Protein 4R22 (pdb70)

Nearest PDB structures (foldseek):
  4r24-assembly1_B  TM=1.003E+00  e=8.054E-14  Priestia megat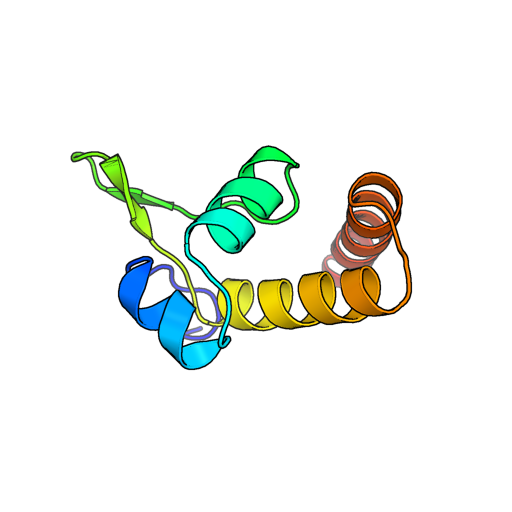erium WSH-002
  4r4e-assembly1_B  TM=9.528E-01  e=1.980E-07  Bacillus subtilis subsp. subtilis str. 168
  7tea-assembly2_C  TM=9.691E-01  e=3.901E-07  Staphylococcus aureus
  4r4e-assembly1_A  TM=8.904E-01  e=8.801E-07  Bacillus subtilis subsp. subti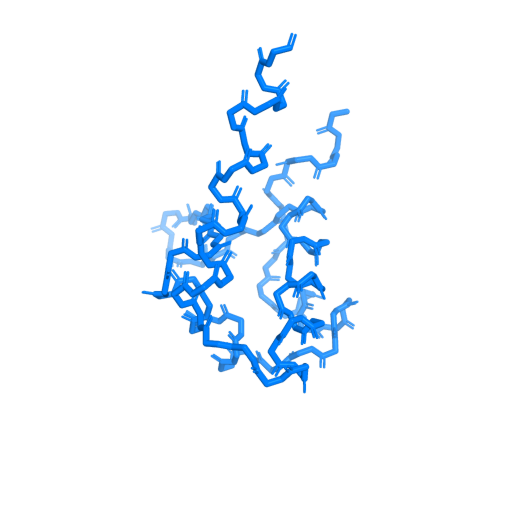lis str. 168
  2zhg-assembly1_A-2  TM=9.155E-01  e=2.628E-03  Escherichia coli K-12

B-factor: mean 59.4, std 15.91, range [23.06, 118.8]

Structure (mmCIF, N/CA/C/O backbone):
data_4R22
#
_entry.id   4R22
#
_cell.length_a   66.440
_cell.length_b   46.390
_cell.length_c   42.460
_cell.angle_alpha   90.000
_cell.angle_beta   90.000
_cell.angle_gamma   90.000
#
_symmetry.space_group_name_H-M   'P 21 21 2'
#
loop_
_entity.id
_entity.type
_entity.pdbx_description
1 polymer 'HTH-type transcriptional regulator TnrA'
2 polymer "DNA (5'-D(*CP*GP*TP*GP*TP*AP*AP*GP*GP*AP*AP*TP*TP*CP*TP*GP*AP*CP*AP*CP*G)-3')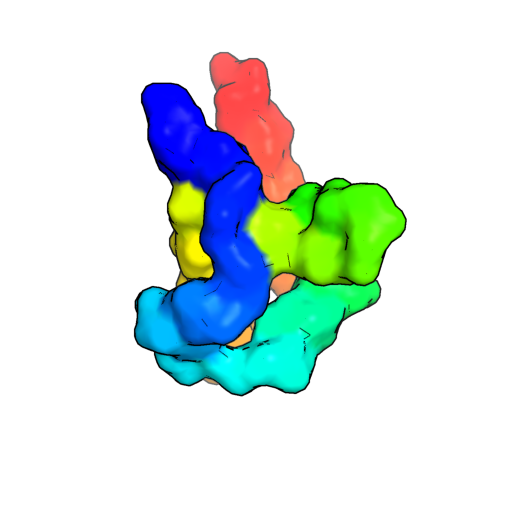"
#
loop_
_atom_site.group_PDB
_atom_site.id
_atom_site.type_symbol
_atom_site.label_atom_id
_atom_site.label_alt_id
_atom_site.label_comp_id
_atom_site.label_asym_id
_atom_site.label_entity_id
_atom_site.label_seq_id
_atom_site.pdbx_PDB_ins_code
_atom_site.Cartn_x
_atom_site.Cartn_y
_atom_site.Cartn_z
_atom_site.occupancy
_atom_site.B_iso_or_equiv
_atom_site.auth_seq_id
_atom_site.auth_comp_id
_atom_site.auth_asym_id
_atom_site.auth_atom_id
_atom_site.pdbx_PDB_model_num
ATOM 1 N N . SER A 1 1 ? 3.948 25.863 2.301 1.00 79.09 7 SER B N 1
ATOM 2 C CA . SER A 1 1 ? 5.095 25.751 3.260 1.00 79.48 7 SER B CA 1
ATOM 3 C C . SER A 1 1 ? 4.621 25.356 4.664 1.00 79.26 7 SER B C 1
ATOM 4 O O . SER A 1 1 ? 5.431 25.212 5.581 1.00 78.25 7 SER B O 1
ATOM 7 N N . TYR A 1 2 ? 3.308 25.204 4.818 1.00 73.93 8 TYR B N 1
ATOM 8 C CA . TYR A 1 2 ? 2.689 24.830 6.083 1.00 68.14 8 TYR B CA 1
ATOM 9 C C . TYR A 1 2 ? 3.120 23.452 6.523 1.00 67.94 8 TYR B C 1
ATOM 10 O O . TYR A 1 2 ? 3.240 23.173 7.710 1.00 74.84 8 TYR B O 1
ATOM 19 N N . ARG A 1 3 ? 3.328 22.584 5.545 1.00 67.59 9 ARG B N 1
ATOM 20 C CA . ARG A 1 3 ? 3.704 21.201 5.795 1.00 68.36 9 ARG B CA 1
ATOM 21 C C . ARG A 1 3 ? 4.881 20.956 6.719 1.00 66.52 9 ARG B C 1
ATOM 22 O O . ARG A 1 3 ? 4.928 19.935 7.403 1.00 64.44 9 ARG B O 1
ATOM 30 N N . ASP A 1 4 ? 5.823 21.886 6.751 1.00 61.19 10 ASP B N 1
ATOM 31 C CA . ASP A 1 4 ? 7.017 21.682 7.543 1.00 59.41 10 ASP B CA 1
ATOM 32 C C . ASP A 1 4 ? 7.198 22.600 8.737 1.00 62.08 10 ASP B C 1
ATOM 33 O O . ASP A 1 4 ? 8.126 22.425 9.524 1.00 64.36 10 ASP B O 1
ATOM 38 N N . LYS A 1 5 ? 6.308 23.577 8.862 1.00 62.95 11 LYS B N 1
ATOM 39 C CA . LYS A 1 5 ? 6.332 24.534 9.961 1.00 58.66 11 LYS B CA 1
ATOM 40 C C . LYS A 1 5 ? 6.022 23.772 11.272 1.00 57.41 11 LYS B C 1
ATOM 41 O O . LYS A 1 5 ? 4.998 23.085 11.359 1.00 54.73 11 LYS B O 1
ATOM 47 N N . LYS A 1 6 ? 6.920 23.872 12.262 1.00 52.49 12 LYS B N 1
ATOM 48 C CA . LYS A 1 6 ? 6.762 23.211 13.577 1.00 56.00 12 LYS B CA 1
ATOM 49 C C . LYS A 1 6 ? 5.797 24.050 14.405 1.00 51.93 12 LYS B C 1
ATOM 50 O O . LYS A 1 6 ? 6.139 25.144 14.848 1.00 46.11 12 LYS B O 1
ATOM 56 N N . VAL A 1 7 ? 4.602 23.550 14.656 1.00 53.45 13 VAL B N 1
ATOM 57 C CA . VAL A 1 7 ? 3.676 24.375 15.398 1.00 48.17 13 VAL B CA 1
ATOM 58 C C . VAL A 1 7 ? 2.801 23.635 16.387 1.00 46.29 13 VAL B C 1
ATOM 59 O O . VAL A 1 7 ? 2.209 24.229 17.220 1.00 45.79 13 VAL B O 1
ATOM 63 N N . MET A 1 8 ? 2.741 22.320 16.312 1.00 46.86 14 MET B N 1
ATOM 64 C CA . MET A 1 8 ? 1.869 21.594 17.212 1.00 51.38 14 MET B CA 1
ATOM 65 C C . MET A 1 8 ? 2.527 20.741 18.292 1.00 49.70 14 MET B C 1
ATOM 66 O O . MET A 1 8 ? 3.353 19.884 18.003 1.00 50.87 14 MET B O 1
ATOM 71 N N . SER A 1 9 ? 2.126 20.986 19.542 1.00 45.59 15 SER B N 1
ATOM 72 C CA . SER A 1 9 ? 2.669 20.270 20.679 1.00 44.04 15 SER B CA 1
ATOM 73 C C . SER A 1 9 ? 2.388 18.776 20.610 1.00 46.70 15 SER B C 1
ATOM 74 O O . SER A 1 9 ? 1.608 18.319 19.784 1.00 42.97 15 SER B O 1
ATOM 77 N N . ILE A 1 10 ? 3.037 18.011 21.478 1.00 49.08 16 ILE B N 1
ATOM 78 C CA . ILE A 1 10 ? 2.891 16.564 21.452 1.00 43.30 16 ILE B CA 1
ATOM 79 C C . ILE A 1 10 ? 1.472 16.015 21.571 1.00 43.57 16 ILE B C 1
ATOM 80 O O . ILE A 1 10 ? 1.160 14.978 20.998 1.00 43.89 16 ILE B O 1
ATOM 85 N N . GLY A 1 11 ? 0.619 16.695 22.328 1.00 50.35 17 GLY B N 1
ATOM 86 C CA . GLY A 1 11 ? -0.745 16.228 22.491 1.00 46.31 17 GLY B CA 1
ATOM 87 C C . GLY A 1 11 ? -1.462 16.089 21.161 1.00 42.51 17 GLY B C 1
ATOM 88 O O . GLY A 1 11 ? -2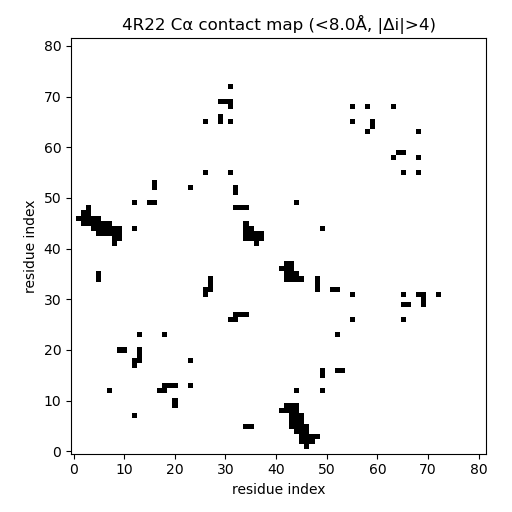.099 15.074 20.906 1.00 41.49 17 GLY B O 1
ATOM 89 N N . ILE A 1 12 ? -1.370 17.112 20.317 1.00 41.40 18 ILE B N 1
ATOM 90 C CA . ILE A 1 12 ? -2.005 17.077 19.005 1.00 40.89 18 ILE B CA 1
ATOM 91 C C . ILE A 1 12 ? -1.440 15.924 18.176 1.00 51.46 18 ILE B C 1
ATOM 92 O O . ILE A 1 12 ? -2.192 15.195 17.534 1.00 56.13 18 ILE B O 1
ATOM 97 N N . VAL A 1 13 ? -0.120 15.755 18.182 1.00 48.17 19 VAL B N 1
ATOM 98 C CA . VAL A 1 13 ? 0.513 14.689 17.412 1.00 47.89 19 VAL B CA 1
ATOM 99 C C . VAL A 1 13 ? -0.014 13.329 17.857 1.00 50.05 19 VAL B C 1
ATOM 100 O O . VAL A 1 13 ? -0.295 12.456 17.037 1.00 49.11 19 VAL B O 1
ATOM 104 N N . LYS A 1 14 ? -0.140 13.162 19.168 1.00 52.31 20 LYS B N 1
ATOM 105 C CA . LYS A 1 14 ? -0.654 11.9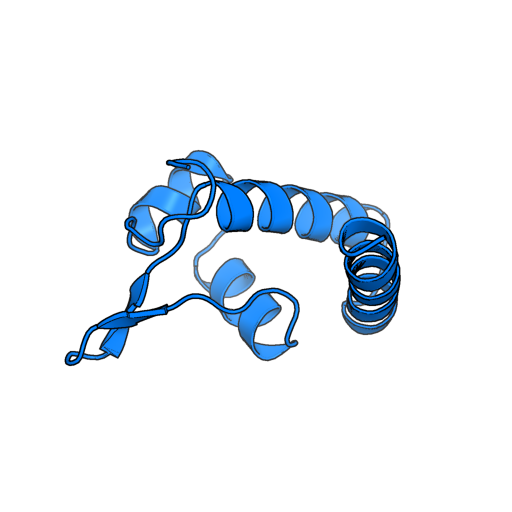33 19.744 1.00 54.26 20 LYS B CA 1
ATOM 106 C C . LYS A 1 14 ? -2.004 11.599 19.096 1.00 56.79 20 LYS B C 1
ATOM 107 O O . LYS A 1 14 ? -2.241 10.465 18.709 1.00 61.46 20 LYS B O 1
ATOM 113 N N . GLU A 1 15 ? -2.877 12.590 18.951 1.00 58.50 21 GLU B N 1
ATOM 114 C CA . GLU A 1 15 ? -4.186 12.371 18.335 1.00 61.09 21 GLU B CA 1
ATOM 115 C C . GLU A 1 15 ? -4.126 12.095 16.834 1.00 64.06 21 GLU B C 1
ATOM 116 O O . GLU A 1 15 ? -4.736 11.140 16.345 1.00 68.74 21 GLU B O 1
ATOM 122 N N . LEU A 1 16 ? -3.405 12.941 16.106 1.00 57.54 22 LEU B N 1
ATOM 123 C CA . LEU A 1 16 ? -3.273 12.794 14.660 1.00 56.51 22 LEU B CA 1
ATOM 124 C C . LEU A 1 16 ? -2.638 11.479 14.249 1.00 53.48 22 LEU B C 1
ATOM 125 O O . LEU A 1 16 ? -2.935 10.954 13.185 1.00 59.05 22 LEU B O 1
ATOM 130 N N . THR A 1 17 ? -1.780 10.937 15.101 1.00 51.39 23 THR B N 1
ATOM 131 C CA . THR A 1 17 ? -1.062 9.715 14.767 1.00 53.14 23 THR B CA 1
ATOM 132 C C . THR A 1 17 ? -1.548 8.487 15.500 1.00 56.22 23 THR B C 1
ATOM 133 O O . THR A 1 17 ? -1.215 7.359 15.137 1.00 52.54 23 THR B O 1
ATOM 137 N N . GLY A 1 18 ? -2.338 8.705 16.540 1.00 58.99 24 GLY B N 1
ATOM 138 C CA . GLY A 1 18 ? -2.814 7.584 17.316 1.00 49.21 24 GLY B CA 1
ATOM 139 C C . GLY A 1 18 ? -1.654 6.921 18.031 1.00 44.66 24 GLY B C 1
ATOM 140 O O . GLY A 1 18 ? -1.738 5.751 18.364 1.00 49.62 24 GLY B O 1
ATOM 141 N N . LEU A 1 19 ? -0.563 7.643 18.262 1.00 45.99 25 LEU B N 1
ATOM 142 C CA . LEU A 1 19 ? 0.582 7.049 18.961 1.00 53.57 25 LEU B CA 1
ATOM 143 C C . LEU A 1 19 ? 0.692 7.598 20.380 1.00 46.23 25 LEU B C 1
ATOM 144 O O . LEU A 1 19 ? 0.226 8.693 20.653 1.00 44.72 25 LEU B O 1
ATOM 149 N N . SER A 1 20 ? 1.301 6.842 21.287 1.00 48.29 26 SER B N 1
ATOM 150 C CA . SER A 1 20 ? 1.461 7.326 22.656 1.00 46.07 26 SER B CA 1
ATOM 151 C C . SER A 1 20 ? 2.629 8.307 22.731 1.00 50.91 26 SER B C 1
ATOM 152 O O . SER A 1 20 ? 3.532 8.303 21.889 1.00 48.81 26 SER B O 1
ATOM 155 N N . GLU A 1 21 ? 2.610 9.155 23.749 1.00 53.61 27 GLU B N 1
ATOM 156 C CA . GLU A 1 21 ? 3.662 10.140 23.924 1.00 51.75 27 GLU B CA 1
ATOM 157 C C . GLU A 1 21 ? 4.979 9.408 24.168 1.00 48.75 27 GLU B C 1
ATOM 158 O O . GLU A 1 21 ? 6.057 9.882 23.813 1.00 45.20 27 GLU B O 1
ATOM 164 N N . ARG A 1 22 ? 4.876 8.229 24.760 1.00 43.19 28 ARG B N 1
ATOM 165 C CA . ARG A 1 22 ? 6.047 7.419 25.025 1.00 49.81 28 ARG B CA 1
ATOM 166 C C . ARG A 1 22 ? 6.705 7.024 23.683 1.00 50.29 28 ARG B C 1
ATOM 167 O O . ARG A 1 22 ? 7.918 7.165 23.500 1.00 41.26 28 ARG B O 1
ATOM 175 N N . GLN A 1 23 ? 5.896 6.555 22.740 1.00 48.01 29 GLN B N 1
ATOM 176 C CA . GLN A 1 23 ? 6.418 6.144 21.444 1.00 46.19 29 GLN B CA 1
ATOM 177 C C . GLN A 1 23 ? 7.007 7.276 20.643 1.00 45.16 29 GLN B C 1
ATOM 178 O O . GLN A 1 23 ? 8.077 7.146 20.043 1.00 46.23 29 GLN B O 1
ATOM 184 N N . ILE A 1 24 ? 6.281 8.383 20.622 1.00 43.76 30 ILE B N 1
ATOM 185 C CA . ILE A 1 24 ? 6.691 9.565 19.892 1.00 45.99 30 ILE B CA 1
ATOM 186 C C . ILE A 1 24 ? 8.023 10.133 20.410 1.00 47.29 30 ILE B C 1
ATOM 187 O O . ILE A 1 24 ? 8.960 10.363 19.623 1.00 42.98 30 ILE B O 1
ATOM 192 N N . ARG A 1 25 ? 8.111 10.349 21.722 1.00 39.37 31 ARG B N 1
ATOM 193 C CA . ARG A 1 25 ? 9.335 10.886 22.319 1.00 38.33 31 ARG B CA 1
ATOM 194 C C . ARG A 1 25 ? 10.499 9.906 22.168 1.00 43.58 31 ARG B C 1
ATOM 195 O O . ARG A 1 25 ? 11.667 10.312 22.153 1.00 39.51 31 ARG B O 1
ATOM 203 N N . TYR A 1 26 ? 10.188 8.618 22.047 1.00 35.80 32 TYR B N 1
ATOM 204 C CA . TYR A 1 26 ? 11.234 7.619 21.913 1.00 36.84 32 TYR B CA 1
ATOM 205 C C . TYR A 1 26 ? 11.851 7.607 20.525 1.00 45.05 32 TYR B C 1
ATOM 206 O O . TYR A 1 26 ? 13.077 7.524 20.389 1.00 35.66 32 TYR B O 1
ATOM 215 N N . TYR A 1 27 ? 10.989 7.663 19.505 1.00 42.23 33 TYR B N 1
ATOM 216 C CA . TYR A 1 27 ? 11.439 7.680 18.125 1.00 39.34 33 TYR B CA 1
ATOM 217 C C . TYR A 1 27 ? 12.364 8.868 17.998 1.00 39.90 33 TYR B C 1
ATOM 218 O O . TYR A 1 27 ? 13.375 8.792 17.316 1.00 38.98 33 TYR B O 1
ATOM 227 N N . GLU A 1 28 ? 12.038 9.974 18.654 1.00 36.39 34 GLU B N 1
ATOM 228 C CA . GLU A 1 28 ? 12.935 11.113 18.552 1.00 41.83 34 GLU B CA 1
ATOM 229 C C . GLU A 1 28 ? 14.241 10.797 19.258 1.00 49.33 34 GLU B C 1
ATOM 230 O O . GLU A 1 28 ? 15.299 11.230 18.822 1.00 55.12 34 GLU B O 1
ATOM 236 N N . LYS A 1 29 ? 14.175 10.033 20.343 1.00 47.01 35 LYS B N 1
ATOM 237 C CA . LYS A 1 29 ? 15.389 9.705 21.079 1.00 52.15 35 LYS B CA 1
ATOM 238 C C . LYS A 1 29 ? 16.300 8.808 20.254 1.00 50.17 35 LYS B C 1
ATOM 239 O O . LYS A 1 29 ? 17.498 8.698 20.517 1.00 43.95 35 LYS B O 1
ATOM 245 N N . ARG A 1 30 ? 15.694 8.172 19.256 1.00 51.86 36 ARG B N 1
ATOM 246 C CA . ARG A 1 30 ? 16.364 7.265 18.338 1.00 42.25 36 ARG B CA 1
ATOM 247 C C . ARG A 1 30 ? 16.774 8.008 17.062 1.00 44.82 36 ARG B C 1
ATOM 248 O O . ARG A 1 30 ? 17.217 7.396 16.085 1.00 35.62 36 ARG B O 1
ATOM 256 N N . SER A 1 31 ? 16.617 9.333 17.100 1.00 46.34 37 SER B N 1
ATOM 257 C CA . SER A 1 31 ? 16.944 10.249 16.004 1.00 48.42 37 SER B CA 1
ATOM 258 C C . SER A 1 31 ? 16.202 9.953 14.698 1.00 48.11 37 SER B C 1
ATOM 259 O O . SER A 1 31 ? 16.776 10.014 13.609 1.00 41.84 37 SER B O 1
ATOM 262 N N . LEU A 1 32 ? 14.912 9.650 14.834 1.00 46.63 38 LEU B N 1
ATOM 263 C CA . LEU A 1 32 ? 14.043 9.342 13.712 1.00 42.48 38 LEU B CA 1
ATOM 264 C C . LEU A 1 32 ? 13.238 10.576 13.271 1.00 45.67 38 LEU B C 1
ATOM 265 O O . LEU A 1 32 ? 12.562 10.564 12.241 1.00 48.43 38 LEU B O 1
ATOM 270 N N . LEU A 1 33 ? 13.323 11.638 14.063 1.00 41.06 39 LEU B N 1
ATOM 271 C CA . LEU A 1 33 ? 12.648 12.896 13.763 1.00 44.47 39 LEU B CA 1
ATOM 272 C C . LEU A 1 33 ? 13.209 13.917 14.735 1.00 43.28 39 LEU B C 1
ATOM 273 O O . LEU A 1 33 ? 13.560 13.582 15.868 1.00 43.51 39 LEU B O 1
ATOM 278 N N . PHE A 1 34 ? 13.284 15.165 14.297 1.00 40.71 40 PHE B N 1
ATOM 279 C CA . PHE A 1 34 ? 13.840 16.192 15.138 1.00 37.06 40 PHE B CA 1
ATOM 280 C C . PHE A 1 34 ? 12.911 17.365 15.297 1.00 38.50 40 PHE B C 1
ATOM 281 O O . PHE A 1 34 ? 13.001 18.334 14.557 1.00 38.25 40 PHE B O 1
ATOM 289 N N . PRO A 1 35 ? 12.010 17.294 16.291 1.00 45.82 41 PRO B N 1
ATOM 290 C CA . PRO A 1 35 ? 11.023 18.324 16.627 1.00 42.18 41 PRO B CA 1
ATOM 291 C C . PRO A 1 35 ? 11.747 19.551 17.138 1.00 44.38 41 PRO B C 1
ATOM 292 O O . PRO A 1 35 ? 12.865 19.459 17.635 1.00 55.62 41 PRO B O 1
ATOM 296 N N . ASP A 1 36 ? 11.106 20.699 17.021 1.00 40.89 42 ASP B N 1
ATOM 297 C CA . ASP A 1 36 ? 11.671 21.936 17.505 1.00 33.84 42 ASP B CA 1
ATOM 298 C C . ASP A 1 36 ? 11.345 22.010 19.014 1.00 39.48 42 ASP B C 1
ATOM 299 O O . ASP A 1 36 ? 10.710 21.112 19.561 1.00 36.33 42 ASP B O 1
ATOM 304 N N . ARG A 1 37 ? 11.795 23.055 19.694 1.00 39.11 43 ARG B N 1
ATOM 305 C CA . ARG A 1 37 ? 11.536 23.205 21.131 1.00 41.61 43 ARG B CA 1
ATOM 306 C C . ARG A 1 37 ? 11.333 24.665 21.445 1.00 51.37 43 ARG B C 1
ATOM 307 O O . ARG A 1 37 ? 12.034 25.535 20.908 1.00 50.76 43 ARG B O 1
ATOM 315 N N . THR A 1 38 ? 10.388 24.939 22.329 1.00 38.69 44 THR B N 1
ATOM 316 C CA . THR A 1 38 ? 10.162 26.301 22.725 1.00 37.30 44 THR B CA 1
ATOM 317 C C . THR A 1 38 ? 11.182 26.554 23.829 1.00 42.79 44 THR B C 1
ATOM 318 O O . THR A 1 38 ? 11.727 25.616 24.427 1.00 37.04 44 THR B O 1
ATOM 322 N N . ASN A 1 39 ? 11.454 27.819 24.093 1.00 42.53 45 ASN B N 1
ATOM 323 C CA . ASN A 1 39 ? 12.393 28.166 25.140 1.00 46.36 45 ASN B CA 1
ATOM 324 C C . ASN A 1 39 ? 11.996 27.529 26.473 1.00 40.98 45 ASN B C 1
ATOM 325 O O . ASN A 1 39 ? 12.811 27.406 27.366 1.00 46.27 45 ASN B O 1
ATOM 330 N N . THR A 1 40 ? 10.744 27.120 26.605 1.00 45.83 46 THR B N 1
ATOM 331 C CA . THR A 1 40 ? 10.293 26.499 27.832 1.00 32.84 46 THR B CA 1
ATOM 332 C C . THR A 1 40 ? 10.310 24.987 27.725 1.00 36.01 46 THR B C 1
ATOM 333 O O . THR A 1 40 ? 9.618 24.311 28.481 1.00 45.24 46 THR B O 1
ATOM 337 N N . GLY A 1 41 ? 11.080 24.458 26.777 1.00 34.07 47 GLY B N 1
ATOM 338 C CA . GLY A 1 41 ? 11.203 23.018 26.637 1.00 30.61 47 GLY B CA 1
ATOM 339 C C . GLY A 1 41 ? 10.157 22.189 25.923 1.00 33.45 47 GLY B C 1
ATOM 340 O O . GLY A 1 41 ? 10.447 21.034 25.593 1.00 41.34 47 GLY B O 1
ATOM 341 N N . ILE A 1 42 ? 8.961 22.750 25.700 1.00 36.41 48 ILE B N 1
ATOM 342 C CA . ILE A 1 42 ? 7.861 22.060 25.007 1.00 32.45 48 ILE B CA 1
ATOM 343 C C . ILE A 1 42 ? 8.259 21.791 23.544 1.00 29.18 48 ILE B C 1
ATOM 344 O O . ILE A 1 42 ? 8.751 22.669 22.818 1.00 34.34 48 ILE B O 1
ATOM 349 N N . ARG A 1 43 ? 8.066 20.549 23.144 1.00 23.06 49 ARG B N 1
ATOM 350 C CA . ARG A 1 43 ? 8.391 20.086 21.817 1.00 36.77 49 ARG B CA 1
ATOM 351 C C . ARG A 1 43 ? 7.373 20.583 20.805 1.00 41.73 49 ARG B C 1
ATOM 352 O O . ARG A 1 43 ? 6.177 20.602 21.085 1.00 41.21 49 ARG B O 1
ATOM 360 N N . LYS A 1 44 ? 7.856 20.987 19.635 1.00 33.02 50 LYS B N 1
ATOM 361 C CA . LYS A 1 44 ? 6.998 21.4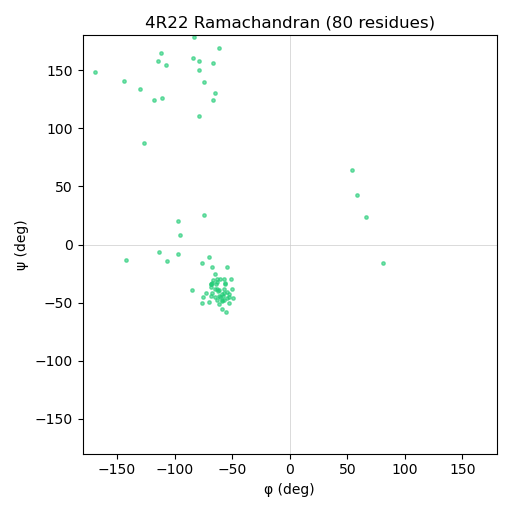89 18.569 1.00 38.89 50 LYS B CA 1
ATOM 362 C C . LYS A 1 44 ? 7.081 20.614 17.322 1.00 43.47 50 LYS B C 1
ATOM 363 O O . LYS A 1 44 ? 8.159 20.395 16.798 1.00 41.62 50 LYS B O 1
ATOM 369 N N . TYR A 1 45 ? 5.964 2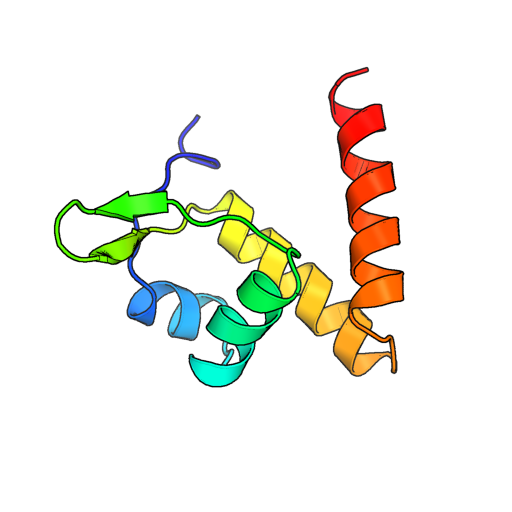0.109 16.822 1.00 37.11 51 TYR B N 1
ATOM 370 C CA . TYR A 1 45 ? 6.066 19.292 15.627 1.00 41.66 51 TYR B CA 1
ATOM 371 C C . TYR A 1 45 ? 5.373 19.937 14.436 1.00 47.22 51 TYR B C 1
ATOM 372 O O . TYR A 1 45 ? 4.486 20.772 14.597 1.00 35.99 51 TYR B O 1
ATOM 381 N N . SER A 1 46 ? 5.784 19.537 13.235 1.00 51.00 52 SER B N 1
ATOM 382 C CA . SER A 1 46 ? 5.186 20.052 12.008 1.00 46.66 52 SER B CA 1
ATOM 383 C C . SER A 1 46 ? 4.432 18.910 11.346 1.00 49.96 52 SER B C 1
ATOM 384 O O . SER A 1 46 ? 4.638 17.741 11.695 1.00 49.52 52 SER B O 1
ATOM 387 N N . PHE A 1 47 ? 3.568 19.250 10.388 1.00 56.53 53 PHE B N 1
ATOM 388 C CA . PHE A 1 47 ? 2.771 18.249 9.666 1.00 49.95 53 PHE B CA 1
ATOM 389 C C . PHE A 1 47 ? 3.659 17.223 9.008 1.00 48.21 53 PHE B C 1
ATOM 390 O O . PHE A 1 47 ? 3.269 16.066 8.811 1.00 43.91 53 PHE B O 1
ATOM 398 N N . SER A 1 48 ? 4.853 17.662 8.645 1.00 44.18 54 SER B N 1
ATOM 399 C CA . SER A 1 48 ? 5.803 16.769 8.031 1.00 43.52 54 SER B CA 1
ATOM 400 C C . SER A 1 48 ? 6.244 15.723 9.056 1.00 49.73 54 SER B C 1
ATOM 401 O O . SER A 1 48 ? 6.358 14.538 8.719 1.00 47.92 54 SER B O 1
ATOM 404 N N . ASP A 1 49 ? 6.477 16.150 10.306 1.00 54.55 55 ASP B N 1
ATOM 405 C CA . ASP A 1 49 ? 6.882 15.219 11.372 1.00 52.77 55 ASP B CA 1
ATOM 406 C C . ASP A 1 49 ? 5.725 14.238 11.621 1.00 52.06 55 ASP B C 1
ATOM 407 O O . ASP A 1 49 ? 5.958 13.049 11.858 1.00 58.44 55 ASP B O 1
ATOM 412 N N . VAL A 1 50 ? 4.486 14.729 11.565 1.00 43.66 56 VAL B N 1
ATOM 413 C CA . VAL A 1 50 ? 3.310 13.875 11.766 1.00 46.40 56 VAL B CA 1
ATOM 414 C C . VAL A 1 50 ? 3.332 12.676 10.805 1.00 52.11 56 VAL B C 1
ATOM 415 O O . VAL A 1 50 ? 3.097 11.534 11.218 1.00 53.32 56 VAL B O 1
ATOM 419 N N . GLU A 1 51 ? 3.621 12.934 9.529 1.00 56.75 57 GLU B N 1
ATOM 420 C CA . GLU A 1 51 ? 3.690 11.869 8.519 1.00 58.38 57 GLU B CA 1
ATOM 421 C C . GLU A 1 51 ? 4.899 10.970 8.781 1.00 53.45 57 GLU B C 1
ATOM 422 O O . GLU A 1 51 ? 4.807 9.743 8.706 1.00 46.60 57 GLU B O 1
ATOM 428 N N . ARG A 1 52 ? 6.034 11.596 9.081 1.00 53.37 58 ARG B N 1
ATOM 429 C CA . ARG A 1 52 ? 7.248 10.858 9.384 1.00 48.91 58 ARG B CA 1
ATOM 430 C C . ARG A 1 52 ? 6.918 9.856 10.485 1.00 51.85 58 ARG B C 1
ATOM 431 O O . ARG A 1 52 ? 7.329 8.700 10.424 1.00 58.22 58 ARG B O 1
ATOM 439 N N . LEU A 1 53 ? 6.158 10.287 11.486 1.00 45.41 59 LEU B N 1
ATOM 440 C CA . LEU A 1 53 ? 5.796 9.374 12.554 1.00 52.42 59 LEU B CA 1
ATOM 441 C C . LEU A 1 53 ? 4.990 8.187 12.041 1.00 58.41 59 LEU B C 1
ATOM 442 O O . LEU A 1 53 ? 5.171 7.053 12.498 1.00 59.97 59 LEU B O 1
ATOM 447 N N . MET A 1 54 ? 4.089 8.433 11.099 1.00 58.78 60 MET B N 1
ATOM 448 C CA . MET A 1 54 ? 3.284 7.331 10.589 1.00 58.91 60 MET B CA 1
ATOM 449 C C . MET A 1 54 ? 4.147 6.322 9.814 1.00 57.48 60 MET B C 1
ATOM 450 O O . MET A 1 54 ? 3.851 5.131 9.811 1.00 57.78 60 MET B O 1
ATOM 455 N N . ASP A 1 55 ? 5.227 6.783 9.183 1.00 58.79 61 ASP B N 1
ATOM 456 C CA . ASP A 1 55 ? 6.100 5.871 8.444 1.00 56.30 61 ASP B CA 1
ATOM 457 C C . ASP A 1 55 ? 6.893 5.025 9.419 1.00 58.44 61 ASP B C 1
ATOM 458 O O . ASP A 1 55 ? 7.061 3.823 9.220 1.00 62.38 61 ASP B O 1
ATOM 463 N N . ILE A 1 56 ? 7.375 5.666 10.475 1.00 57.62 62 ILE B N 1
ATOM 464 C CA . ILE A 1 56 ? 8.112 4.987 11.519 1.00 55.98 62 ILE B CA 1
ATOM 465 C C . ILE A 1 56 ? 7.183 3.914 12.090 1.00 54.10 62 ILE B C 1
ATOM 466 O O . ILE A 1 56 ? 7.531 2.738 12.110 1.00 56.99 62 ILE B O 1
ATOM 471 N N . ALA A 1 57 ? 5.995 4.307 12.535 1.00 55.34 63 ALA B N 1
ATOM 472 C CA . ALA A 1 57 ? 5.061 3.336 13.105 1.00 64.47 63 ALA B CA 1
ATOM 473 C C . ALA A 1 57 ? 4.796 2.168 12.151 1.00 68.96 63 ALA B C 1
ATOM 474 O O . ALA A 1 57 ? 4.727 1.007 12.577 1.00 63.36 63 ALA B O 1
ATOM 476 N N . ASP A 1 58 ? 4.644 2.468 10.862 1.00 70.03 64 ASP B N 1
ATOM 477 C CA . ASP A 1 58 ? 4.412 1.416 9.874 1.00 70.48 64 ASP B CA 1
ATOM 478 C C . ASP A 1 58 ? 5.546 0.393 9.856 1.00 67.74 64 ASP B C 1
ATOM 479 O O . ASP A 1 58 ? 5.293 -0.810 9.897 1.00 67.94 64 ASP B O 1
ATOM 484 N N . ARG A 1 59 ? 6.792 0.859 9.798 1.00 65.51 65 ARG B N 1
ATOM 485 C CA . ARG A 1 59 ? 7.906 -0.072 9.780 1.00 68.02 65 ARG B CA 1
ATOM 486 C C . ARG A 1 59 ? 8.056 -0.794 11.103 1.00 67.42 65 ARG B C 1
ATOM 487 O O . ARG A 1 59 ? 8.455 -1.960 11.131 1.00 71.14 65 ARG B O 1
ATOM 495 N N . ILE A 1 60 ? 7.739 -0.113 12.201 1.00 65.68 66 ILE B N 1
ATOM 496 C CA . ILE A 1 60 ? 7.837 -0.743 13.514 1.00 68.95 66 ILE B CA 1
ATOM 497 C C . ILE A 1 60 ? 6.928 -1.972 13.549 1.00 73.16 66 ILE B C 1
ATOM 498 O O . ILE A 1 60 ? 7.347 -3.052 13.978 1.00 68.72 66 ILE B O 1
ATOM 503 N N . GLU A 1 61 ? 5.688 -1.801 13.092 1.00 76.11 67 GLU B N 1
ATOM 504 C CA . GLU A 1 61 ? 4.721 -2.898 13.052 1.00 75.27 67 GLU B CA 1
ATOM 505 C C . GLU A 1 61 ? 5.269 -4.059 12.232 1.00 75.63 67 GLU B C 1
ATOM 506 O O . GLU A 1 61 ? 5.107 -5.220 12.602 1.00 79.54 67 GLU B O 1
ATOM 512 N N . GLU A 1 62 ? 5.907 -3.747 11.109 1.00 72.91 68 GLU B N 1
ATOM 513 C CA . GLU A 1 62 ? 6.471 -4.787 10.257 1.00 75.27 68 GLU B CA 1
ATOM 514 C C . GLU A 1 62 ? 7.736 -5.377 10.875 1.00 73.19 68 GLU B C 1
ATOM 515 O O . GLU A 1 62 ? 8.600 -5.885 10.162 1.00 75.73 68 GLU B O 1
ATOM 521 N N . GLY A 1 63 ? 7.839 -5.301 12.200 1.00 71.73 69 GLY B N 1
ATOM 522 C CA . GLY A 1 63 ? 9.001 -5.835 12.889 1.00 70.62 69 GLY B CA 1
ATOM 523 C C . GLY A 1 63 ? 10.309 -5.284 12.363 1.00 65.19 69 GLY B C 1
ATOM 524 O O . GLY A 1 63 ? 11.123 -6.015 11.805 1.00 68.55 69 GLY B O 1
ATOM 525 N N . VAL A 1 64 ? 10.501 -3.983 12.532 1.00 66.40 70 VAL B N 1
ATOM 526 C CA . VAL A 1 64 ? 11.716 -3.311 12.085 1.00 68.08 70 VAL B CA 1
ATOM 527 C C . VAL A 1 64 ? 12.258 -2.473 13.238 1.00 67.95 70 VAL B C 1
ATOM 528 O O . VAL A 1 64 ? 11.500 -1.758 13.903 1.00 64.71 70 VAL B O 1
ATOM 532 N N . GLN A 1 65 ? 13.566 -2.578 13.473 1.00 63.80 71 GLN B N 1
ATOM 533 C CA . GLN A 1 65 ? 14.212 -1.832 14.543 1.00 63.59 71 GLN B CA 1
ATOM 534 C C . GLN A 1 65 ? 14.431 -0.399 14.092 1.00 64.19 71 GLN B C 1
ATOM 535 O O . GLN A 1 65 ? 14.603 -0.130 12.902 1.00 62.58 71 GLN B O 1
ATOM 541 N N . THR A 1 66 ? 14.410 0.517 15.055 1.00 64.28 72 THR B N 1
ATOM 542 C CA . THR A 1 66 ? 14.599 1.937 14.789 1.00 62.50 72 THR B CA 1
ATOM 543 C C . THR A 1 66 ? 15.826 2.212 13.940 1.00 59.48 72 THR B C 1
ATOM 544 O O . THR A 1 66 ? 15.806 3.087 13.084 1.00 61.95 72 THR B O 1
ATOM 548 N N . SER A 1 67 ? 16.892 1.464 14.191 1.00 59.18 73 SER B N 1
ATOM 549 C CA . SER A 1 67 ? 18.135 1.610 13.452 1.00 61.76 73 SER B CA 1
ATOM 550 C C . SER A 1 67 ? 17.850 1.465 11.962 1.00 60.22 73 SER B C 1
ATOM 551 O O . SER A 1 67 ? 18.128 2.361 11.176 1.00 57.79 73 SER B O 1
ATOM 554 N N . GLU A 1 68 ? 17.294 0.323 11.583 1.00 59.12 74 GLU B N 1
ATOM 555 C CA . GLU A 1 68 ? 16.968 0.066 10.191 1.00 60.12 74 GLU B CA 1
ATOM 556 C C . GLU A 1 68 ? 16.126 1.216 9.660 1.00 60.96 74 GLU B C 1
ATOM 557 O O . GLU A 1 68 ? 16.425 1.785 8.614 1.00 56.68 74 GLU B O 1
ATOM 563 N N . ILE A 1 69 ? 15.074 1.562 10.395 1.00 62.71 75 ILE B N 1
ATOM 564 C CA . ILE A 1 69 ? 14.206 2.660 9.997 1.00 55.34 75 ILE B CA 1
ATOM 565 C C . ILE A 1 69 ? 15.037 3.941 9.859 1.00 55.23 75 ILE B C 1
ATOM 566 O O . ILE A 1 69 ? 14.894 4.677 8.888 1.00 62.74 75 ILE B O 1
ATOM 571 N N . ARG A 1 70 ? 15.918 4.193 10.820 1.00 55.83 76 ARG B N 1
ATOM 572 C CA . ARG A 1 70 ? 16.749 5.397 10.811 1.00 56.69 76 ARG B CA 1
ATOM 573 C C . ARG A 1 70 ? 17.576 5.544 9.549 1.00 51.30 76 ARG B C 1
ATOM 574 O O . ARG A 1 70 ? 17.862 6.652 9.098 1.00 41.36 76 ARG B O 1
ATOM 582 N N . THR A 1 71 ? 17.983 4.400 9.017 1.00 56.12 77 THR B N 1
ATOM 583 C CA . THR A 1 71 ? 18.790 4.324 7.809 1.00 58.82 77 THR B CA 1
ATOM 584 C C . THR A 1 71 ? 17.888 4.598 6.613 1.00 55.40 77 THR B C 1
ATOM 585 O O . THR A 1 71 ? 18.193 5.433 5.766 1.00 51.12 77 THR B O 1
ATOM 589 N N . GLU A 1 72 ? 16.764 3.893 6.572 1.00 56.28 78 GLU B N 1
ATOM 590 C CA . GLU A 1 72 ? 15.782 4.039 5.504 1.00 60.74 78 GLU B CA 1
ATOM 591 C C . GLU A 1 72 ? 15.439 5.498 5.272 1.00 60.39 78 GLU B C 1
ATOM 592 O O . GLU A 1 72 ? 15.392 5.971 4.132 1.00 64.12 78 GLU B O 1
ATOM 598 N N . LEU A 1 73 ? 15.207 6.199 6.374 1.00 60.56 79 LEU B N 1
ATOM 599 C CA . LEU A 1 73 ? 14.864 7.610 6.366 1.00 59.94 79 LEU B CA 1
ATOM 600 C C . LEU A 1 73 ? 16.030 8.458 5.916 1.00 60.66 79 LEU B C 1
ATOM 601 O O . LEU A 1 73 ? 15.854 9.471 5.234 1.00 60.72 79 LEU B O 1
ATOM 606 N N . ALA A 1 74 ? 17.227 8.050 6.316 1.00 64.83 80 ALA B N 1
ATOM 607 C CA . ALA A 1 74 ? 18.430 8.787 5.956 1.00 67.24 80 ALA B CA 1
ATOM 608 C C . ALA A 1 74 ? 18.576 8.806 4.448 1.00 71.26 80 ALA B C 1
ATOM 609 O O . ALA A 1 74 ? 18.892 9.841 3.854 1.00 72.15 80 ALA B O 1
ATOM 611 N N . LYS A 1 75 ? 18.345 7.644 3.843 1.00 72.61 81 LYS B N 1
ATOM 612 C CA . LYS A 1 75 ? 18.445 7.489 2.402 1.00 75.50 81 LYS B CA 1
ATOM 613 C C . LYS A 1 75 ? 17.415 8.370 1.710 1.00 78.96 81 LYS B C 1
ATOM 614 O O . LYS A 1 75 ? 17.651 8.872 0.605 1.00 80.79 81 LYS B O 1
ATOM 620 N N . LYS A 1 76 ? 16.273 8.570 2.360 1.00 75.17 82 LYS B N 1
ATOM 621 C CA . LYS A 1 76 ? 15.236 9.401 1.742 1.00 71.63 82 LYS B CA 1
ATOM 622 C C . LYS A 1 76 ? 15.512 10.907 1.795 1.00 65.99 82 LYS B C 1
ATOM 623 O O . LYS A 1 76 ? 15.061 11.679 1.048 1.00 74.11 82 LYS B O 1
ATOM 629 N N . ASP A 1 77 ? 16.427 11.304 2.628 1.00 67.79 83 ASP B N 1
ATOM 630 C CA . ASP A 1 77 ? 16.653 12.719 2.716 1.00 44.67 83 ASP B CA 1
ATOM 631 C C . ASP A 1 77 ? 17.629 13.193 1.636 1.00 45.39 83 ASP B C 1
ATOM 632 O O . ASP A 1 77 ? 17.478 14.281 1.072 1.00 61.39 83 ASP B O 1
ATOM 637 N N . GLU A 1 78 ? 18.658 12.394 1.373 1.00 46.68 84 GLU B N 1
ATOM 638 C CA . GLU A 1 78 ? 19.655 12.788 0.374 1.00 58.24 84 GLU B CA 1
ATOM 639 C C . GLU A 1 78 ? 19.001 12.920 -0.997 1.00 54.97 84 GLU B C 1
ATOM 640 O O . GLU A 1 78 ? 19.300 13.855 -1.753 1.00 62.28 84 GLU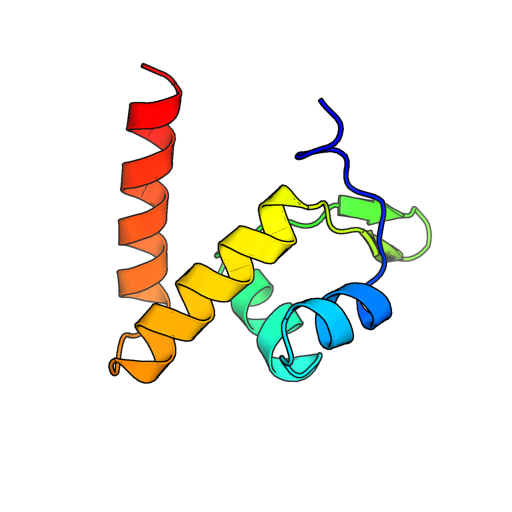 B O 1
ATOM 646 N N . ALA A 1 79 ? 18.097 11.998 -1.312 1.00 50.75 85 ALA B N 1
ATOM 647 C CA . ALA A 1 79 ? 17.420 12.027 -2.608 1.00 56.19 85 ALA B CA 1
ATOM 648 C C . ALA A 1 79 ? 16.489 13.231 -2.737 1.00 60.81 85 ALA B C 1
ATOM 649 O O . ALA A 1 79 ? 16.313 13.779 -3.833 1.00 61.16 85 ALA B O 1
ATOM 651 N N . ARG A 1 80 ? 15.889 13.636 -1.621 1.00 56.93 86 ARG B N 1
ATOM 652 C CA . ARG A 1 80 ? 14.977 14.769 -1.646 1.00 57.31 86 ARG B CA 1
ATOM 653 C C . ARG A 1 80 ? 15.741 16.029 -2.053 1.00 61.20 86 ARG B C 1
ATOM 654 O O . ARG A 1 80 ? 15.221 16.868 -2.799 1.00 58.54 86 ARG B O 1
ATOM 662 N N . LYS A 1 81 ? 16.980 16.150 -1.576 1.00 66.10 87 LYS B N 1
ATOM 663 C CA . LYS A 1 81 ? 17.816 17.317 -1.887 1.00 68.96 87 LYS B CA 1
ATOM 664 C C . LYS A 1 81 ? 18.254 17.317 -3.349 1.00 68.17 87 LYS B C 1
ATOM 665 O O . LYS A 1 81 ? 18.793 18.311 -3.844 1.00 68.80 87 LYS B O 1
ATOM 671 N N . MET A 1 82 ? 18.020 16.202 -4.036 1.00 69.02 88 MET B N 1
ATOM 672 C CA . MET A 1 82 ? 18.389 16.091 -5.443 1.00 68.67 88 MET B CA 1
ATOM 673 C C . MET A 1 82 ? 17.208 16.494 -6.315 1.00 73.50 88 MET B C 1
ATOM 674 O O . MET A 1 82 ? 17.425 17.027 -7.425 1.00 78.23 88 MET B O 1
#

Secondary structure (DSSP, 8-state):
-GGG-EEE-HHHHHHHHT--HHHHHHHHHTTS---EE-TTS-EEEEHHHHHHHHHHHHHHHTT--HHHHHHHHHHHHHHHT-

Radius of gyration: 12.54 Å; Cα contacts (8 Å, |Δi|>4): 88; chains: 1; bounding box: 24×34×33 Å

Foldseek 3Di:
DQQFDFADFPVVLCVLQVHDSVLLVVLVVLVQDDFDADPVGTTTGGNNVSVSSNVQVVVVVVVDDSVVSSVVVVVVVVVVVD

Solvent-accessible surface area: 5722 Å² total; per-residue (Å²): 129,184,114,81,140,63,87,12,38,24,34,82,0,87,141,79,24,68,21,52,54,188,74,0,104,100,11,34,168,86,46,0,0,136,14,78,125,46,163,112,35,97,49,43,0,1,97,26,7,6,63,62,0,82,53,0,15,68,43,61,133,129,70,27,113,9,46,98,0,105,52,63,7,42,131,104,56,115,60,203,160,196

Sequence (82 aa):
SYRDKKVMSIGIVKELTGLSERQIRYYEKRSLLFPDRTNTGIRKYSFSDVERLMDIADRIEEGVQTSEIRTELAKKDEARKM